Protein 7JRQ (pdb70)

Sequence (127 aa):
HHENLYFQSSEEKEELFEKLKQTADEAVQLFQQRLREIFDKGDDDSFEQVLEELEEALLQKHRQLADDQGRKKGLLTSEAAKQGDQFVQLFQRFREEAWDKGDKDSLEQILEELEQVAQKAVELGLKILLKTQ

Solvent-accessible surface area: 8621 Å² total; per-residue (Å²): 236,178,100,56,5,107,141,65,88,89,114,29,126,86,7,20,81,87,19,90,107,11,28,77,82,13,70,91,23,17,82,113,1,80,96,21,49,122,155,55,46,96,122,38,6,48,108,4,0,75,59,3,55,115,16,25,106,108,50,85,93,11,30,46,68,1,81,161,107,31,20,150,97,32,134,34,23,165,25,17,72,93,21,21,111,27,6,89,96,0,41,67,9,67,96,179,55,60,152,108,36,2,95,127,25,9,97,93,0,37,132,14,17,103,102,36,54,87,24,22,90,139,27,32,176,116,50

Radius of gyration: 16.12 Å; Cα contacts (8 Å, |Δi|>4): 81; chains: 1; bounding box: 29×34×50 Å

Secondary structure (DSSP, 8-state):
----GGG-HHHHHHHHHHHHHHHHHHHHHHHHHHHHHHHT-HHHHHHHHHHHHHHHHHHHHHHHHHHHTTPPPPHHHHHHHHHHHHHHHHHHHHHHT-HHHHHHHHHHHHHHHHHHHHHHHHHHTT-

B-factor: mean 25.08, std 8.34, range [12.48, 66.11]

Foldseek 3Di:
DADAVVPVVVVLVVLVVVLVVLLVQLVVLLVVLVVCVVVPDVVVNVVSLVVNVVSLVVNVVSVVVNVVRHDDDDPLVVLVVVLVVLSVVLVVCVVVVVVVSNVVSSVVSVVSSVVSVVRVVVVSVPD

Structure (mmCIF, N/CA/C/O backbone):
data_7JRQ
#
_entry.id   7JRQ
#
_cell.length_a   45.322
_cell.length_b   45.322
_cell.length_c   164.220
_cell.angle_alpha   90.000
_cell.angle_beta   90.000
_cell.angle_gamma   90.000
#
_symmetry.space_group_name_H-M   'P 41 21 2'
#
loop_
_entity.id
_entity.type
_entity.pdbx_description
1 polymer MPP1
2 non-polymer GLYCEROL
3 non-polymer [5,15-diphenylporphyrinato(2-)-kappa~4~N~21~,N~22~,N~23~,N~24~]manganese
4 non-polymer 'CHLORIDE ION'
5 water water
#
loop_
_atom_site.group_PDB
_atom_site.id
_atom_site.type_symbol
_atom_site.label_atom_id
_atom_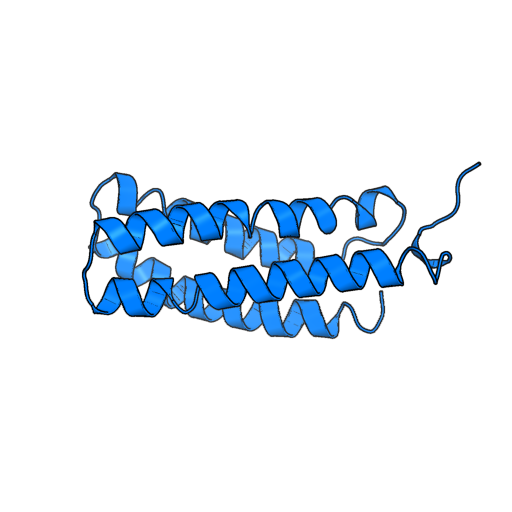site.label_alt_id
_atom_site.label_comp_id
_atom_site.label_asym_id
_atom_site.label_entity_id
_atom_site.label_seq_id
_atom_site.pdbx_PDB_ins_code
_atom_site.Cartn_x
_atom_site.Cartn_y
_atom_site.Cartn_z
_atom_site.occupancy
_atom_site.B_iso_or_equiv
_atom_site.auth_seq_id
_atom_site.auth_comp_id
_atom_site.auth_asym_id
_atom_site.auth_atom_id
_atom_site.pdbx_PDB_model_num
ATOM 1 N N . HIS A 1 5 ? 25.60007 -16.04528 33.03841 1.000 64.27551 6 HIS A N 1
ATOM 2 C CA . HIS A 1 5 ? 24.29008 -16.14349 33.67608 1.000 61.42040 6 HIS A CA 1
ATOM 3 C C . HIS A 1 5 ? 23.17069 -15.93091 32.65648 1.000 46.06726 6 HIS A C 1
ATOM 4 O O . HIS A 1 5 ? 23.36750 -15.28936 31.62601 1.000 59.10751 6 HIS A O 1
ATOM 11 N N . HIS A 1 6 ? 21.99327 -16.46298 32.96392 0.616 37.13749 7 HIS A N 1
ATOM 12 C CA . HIS A 1 6 ? 20.90033 -16.56264 32.01010 0.616 34.83090 7 HIS A CA 1
ATOM 13 C C . HIS A 1 6 ? 19.89838 -15.42873 32.19455 0.616 25.93290 7 HIS A C 1
ATOM 14 O O . HIS A 1 6 ? 19.54726 -15.06854 33.32035 0.616 16.70598 7 HIS A O 1
ATOM 21 N N . GLU A 1 7 ? 19.44052 -14.87312 31.07442 1.000 23.60822 8 GLU A N 1
ATOM 22 C CA . GLU A 1 7 ? 18.39328 -13.85974 31.05156 1.000 20.13403 8 GLU A CA 1
ATOM 23 C C . GLU A 1 7 ? 17.42521 -14.22838 29.93859 1.000 20.35285 8 GLU A C 1
ATOM 24 O O . GLU A 1 7 ? 17.85913 -14.60741 28.84751 1.000 19.62935 8 GLU A O 1
ATOM 30 N N . ASN A 1 8 ? 16.12599 -14.15628 30.21896 1.000 15.70003 9 ASN A N 1
ATOM 31 C CA . ASN A 1 8 ? 15.12412 -14.39873 29.18301 1.000 14.70142 9 ASN A CA 1
ATOM 32 C C . ASN A 1 8 ? 15.29267 -13.38820 28.05088 1.000 19.80233 9 ASN A C 1
ATOM 33 O O . ASN A 1 8 ? 15.40218 -12.18038 28.29620 1.000 14.24876 9 ASN A O 1
ATOM 38 N N . LEU A 1 9 ? 15.31605 -13.88767 26.80581 1.000 17.28684 10 LEU A N 1
ATOM 39 C CA . LEU A 1 9 ? 15.30718 -13.00572 25.64273 1.000 16.62763 10 LEU A CA 1
ATOM 40 C C . LEU A 1 9 ? 14.18858 -11.97751 25.73106 1.000 14.29410 10 LEU A C 1
ATOM 41 O O . LEU A 1 9 ? 14.32554 -10.86033 25.21373 1.000 13.69572 10 LEU A O 1
ATOM 46 N N . TYR A 1 10 ? 13.07396 -12.33669 26.38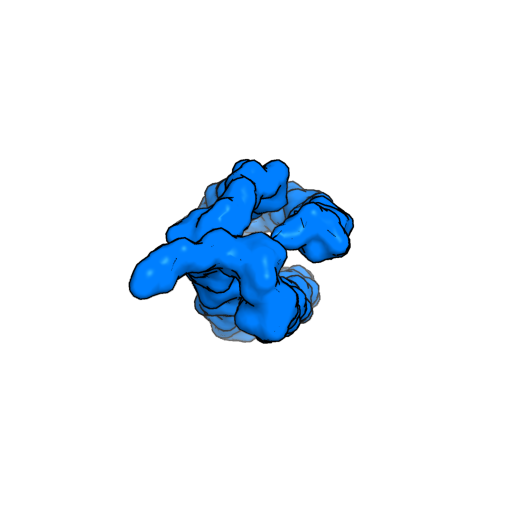170 1.000 14.78762 11 TYR A N 1
ATOM 47 C CA . TYR A 1 10 ? 11.94625 -11.41604 26.50774 1.000 17.69539 11 TYR A CA 1
ATOM 48 C C . TYR A 1 10 ? 12.38292 -10.05802 27.05264 1.000 17.64062 11 TYR A C 1
ATOM 49 O O . TYR A 1 10 ? 11.86395 -9.01471 26.63515 1.000 15.53834 11 TYR A O 1
ATOM 58 N N . PHE A 1 11 ? 13.32835 -10.05302 27.99257 1.000 15.54879 12 PHE A N 1
ATOM 59 C CA . PHE A 1 11 ? 13.77777 -8.83123 28.65575 1.000 16.77150 12 PHE A CA 1
ATOM 60 C C . PHE A 1 11 ? 14.99041 -8.20263 27.97614 1.000 18.98115 12 PHE A C 1
ATOM 61 O O . PHE A 1 11 ? 15.45977 -7.14301 28.40631 1.000 17.90271 12 PHE A O 1
ATOM 69 N N . GLN A 1 12 ? 15.51560 -8.82358 26.92822 1.000 15.21917 13 GLN A N 1
ATOM 70 C CA . GLN A 1 12 ? 16.66315 -8.27774 26.20798 1.000 17.53681 13 GLN A CA 1
ATOM 71 C C . GLN A 1 12 ? 16.13252 -7.54547 24.97710 1.000 22.32511 13 GLN A C 1
ATOM 72 O O . GLN A 1 12 ? 16.07516 -8.07930 23.86791 1.000 17.51367 13 GLN A O 1
ATOM 78 N N . SER A 1 13 ? 15.71216 -6.29365 25.19197 1.000 16.44644 14 SER A N 1
ATOM 79 C CA . SER A 1 13 ? 15.01298 -5.56661 24.12793 1.000 20.48118 14 SER A CA 1
ATOM 80 C C . SER A 1 13 ? 15.86474 -5.40220 22.87254 1.000 20.38483 14 SER A C 1
ATOM 81 O O . SER A 1 13 ? 15.32990 -5.42105 21.74977 1.000 17.23339 14 SER A O 1
ATOM 84 N N . SER A 1 14 ? 17.18243 -5.24810 23.02456 1.000 18.60289 15 SER A N 1
ATOM 85 C CA . SER A 1 14 ? 18.01561 -5.01392 21.84552 1.000 20.42756 15 SER A CA 1
ATOM 86 C C . SER A 1 14 ? 18.22301 -6.30464 21.05318 1.000 20.02924 15 SER A C 1
ATOM 87 O O . SER A 1 14 ? 18.08228 -6.31866 19.82022 1.000 19.56908 15 SER A O 1
ATOM 90 N N . GLU A 1 15 ? 18.53489 -7.40793 21.74593 1.000 18.86000 16 GLU A N 1
ATOM 91 C CA A GLU A 1 15 ? 18.73095 -8.67840 21.04899 0.451 21.08170 16 GLU A CA 1
ATOM 92 C CA B GLU A 1 15 ? 18.73104 -8.68911 21.06470 0.54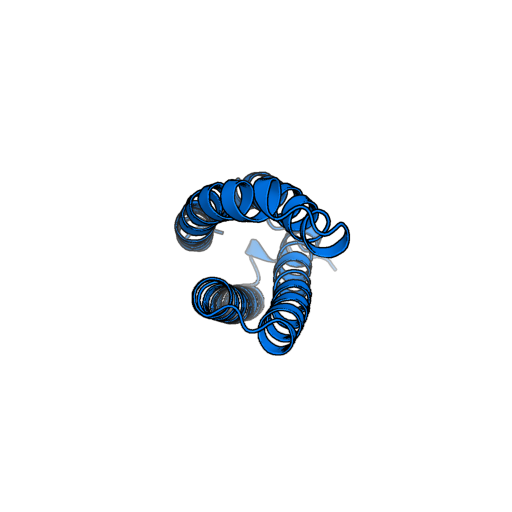9 21.06683 16 GLU A CA 1
ATOM 93 C C . GLU A 1 15 ? 17.41637 -9.24131 20.51976 1.000 21.16251 16 GLU A C 1
ATOM 94 O O . GLU A 1 15 ? 17.39686 -9.88317 19.46050 1.000 19.40516 16 GLU A O 1
ATOM 105 N N . LYS A 1 16 ? 16.30982 -9.01782 21.23458 1.000 19.93851 17 LYS A N 1
ATOM 106 C CA . LYS A 1 16 ? 15.01525 -9.51211 20.77151 1.000 17.71664 17 LYS A CA 1
ATOM 107 C C . LYS A 1 16 ? 14.58790 -8.79552 19.50092 1.000 23.05278 17 LYS A C 1
ATOM 108 O O . LYS A 1 16 ? 14.04879 -9.41947 18.57904 1.000 20.42187 17 LYS A O 1
ATOM 114 N N . GLU A 1 17 ? 14.80727 -7.47837 19.44115 1.000 17.75151 18 GLU A N 1
ATOM 115 C CA . GLU A 1 17 ? 14.48040 -6.74156 18.22595 1.000 21.51072 18 GLU A CA 1
ATOM 116 C C . GLU A 1 17 ? 15.27452 -7.25825 17.03283 1.000 25.77375 18 GLU A C 1
ATOM 117 O O . GLU A 1 17 ? 14.73451 -7.38201 15.92649 1.000 23.57430 18 GLU A O 1
ATOM 123 N N . GLU A 1 18 ? 16.55591 -7.57483 17.23056 1.000 19.76529 19 GLU A N 1
ATOM 124 C CA . GLU A 1 18 ? 17.34139 -8.09636 16.11359 1.000 26.43382 19 GLU A CA 1
ATOM 125 C C . GLU A 1 18 ? 16.83804 -9.46467 15.66136 1.000 26.65108 19 GLU A C 1
ATOM 126 O O . GLU A 1 18 ? 16.79912 -9.74648 14.45696 1.000 23.13710 19 GLU A O 1
ATOM 132 N N . LEU A 1 19 ? 16.45483 -10.33374 16.60389 1.000 18.74150 20 LEU A N 1
ATOM 133 C CA . LEU A 1 19 ? 15.87510 -11.61823 16.21512 1.000 22.69670 20 LEU A CA 1
ATOM 134 C C . LEU A 1 19 ? 14.56047 -11.42561 15.47230 1.000 20.68277 20 LEU A C 1
ATOM 135 O O . LEU A 1 19 ? 14.29933 -12.10570 14.47149 1.000 19.53979 20 LEU A O 1
ATOM 140 N N . PHE A 1 20 ? 13.71846 -10.50033 15.94164 1.000 16.72984 21 PHE A N 1
ATOM 141 C CA . PHE A 1 20 ? 12.42621 -10.29492 15.29720 1.000 18.38918 21 PHE A CA 1
ATOM 142 C C . PHE A 1 20 ? 12.59861 -9.72311 13.89135 1.000 21.45553 21 PHE A C 1
ATOM 143 O O . PHE A 1 20 ? 11.82441 -10.05952 12.98101 1.000 20.01333 21 PHE A O 1
ATOM 151 N N . GLU A 1 21 ? 13.62541 -8.89554 13.67948 1.000 18.37343 22 GLU A N 1
ATOM 152 C CA . GLU A 1 21 ? 13.87529 -8.4062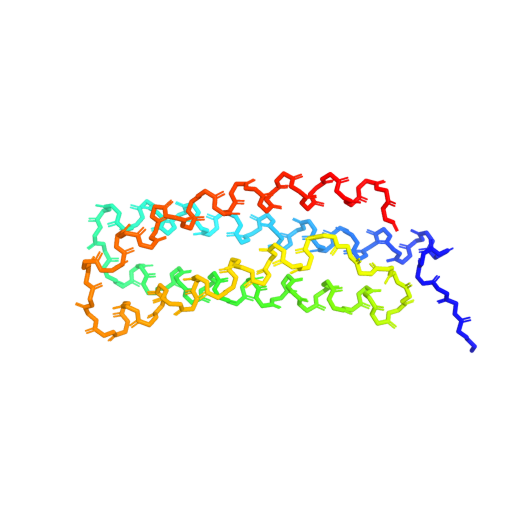0 12.32126 1.000 19.79131 22 GLU A CA 1
ATOM 153 C C . GLU A 1 21 ? 14.30726 -9.54259 11.39598 1.000 23.16615 22 GLU A C 1
ATOM 154 O O . GLU A 1 21 ? 13.91117 -9.57795 10.22118 1.000 22.59837 22 GLU A O 1
ATOM 160 N N . LYS A 1 22 ? 15.11953 -10.47903 11.89665 1.000 18.84592 23 LYS A N 1
ATOM 161 C CA . LYS A 1 22 ? 15.51343 -11.61960 11.06671 1.000 19.11744 23 LYS A CA 1
ATOM 162 C C . LYS A 1 22 ? 14.32436 -12.52207 10.77248 1.000 21.64864 23 LYS A C 1
ATOM 163 O O . LYS A 1 22 ? 14.23209 -13.10528 9.68458 1.000 18.47714 23 LYS A O 1
ATOM 169 N N . LEU A 1 23 ? 13.42279 -12.67887 11.74563 1.000 19.82652 24 LEU A N 1
ATOM 170 C CA . LEU A 1 23 ? 12.20023 -13.44646 11.52077 1.000 15.42338 24 LEU A CA 1
ATOM 171 C C . LEU A 1 23 ? 11.35879 -12.83480 10.41261 1.000 21.69554 24 LEU A C 1
ATOM 172 O O . LEU A 1 23 ? 10.83560 -13.55019 9.54885 1.000 20.80241 24 LEU A O 1
ATOM 177 N N . LYS A 1 24 ? 11.19832 -11.51080 10.43006 1.000 17.11644 25 LYS A N 1
ATOM 178 C CA . LYS A 1 24 ? 10.38196 -10.86601 9.41233 1.000 20.26943 25 LYS A CA 1
ATOM 179 C C . LYS A 1 24 ? 11.07913 -10.86175 8.05514 1.000 22.09998 25 LYS A C 1
ATOM 180 O O . LYS A 1 24 ? 10.41006 -10.99038 7.02451 1.000 19.39989 25 LYS A O 1
ATOM 186 N N . GLN A 1 25 ? 12.41146 -10.75478 8.03850 1.000 18.68740 26 GLN A N 1
ATOM 187 C CA . GLN A 1 25 ? 13.14912 -10.78328 6.77484 1.000 18.44223 26 GLN A CA 1
ATOM 188 C C . GLN A 1 25 ? 13.05841 -12.15312 6.10192 1.000 21.37692 26 GLN A C 1
ATOM 189 O O . GLN A 1 25 ? 12.83571 -12.24701 4.88040 1.000 20.49930 26 GLN A O 1
ATOM 195 N N . THR A 1 26 ? 13.24786 -13.22946 6.87639 1.000 19.65461 27 THR A N 1
ATOM 196 C CA . THR A 1 26 ? 13.13869 -14.57376 6.31035 1.000 17.76374 27 THR A CA 1
ATOM 197 C C . THR A 1 26 ? 11.70792 -14.91380 5.93817 1.000 17.67244 27 THR A C 1
ATOM 198 O O . THR A 1 26 ? 11.48938 -15.65567 4.97708 1.000 18.68278 27 THR A O 1
ATOM 202 N N . ALA A 1 27 ? 10.72785 -14.42644 6.70674 1.000 17.99865 28 ALA A N 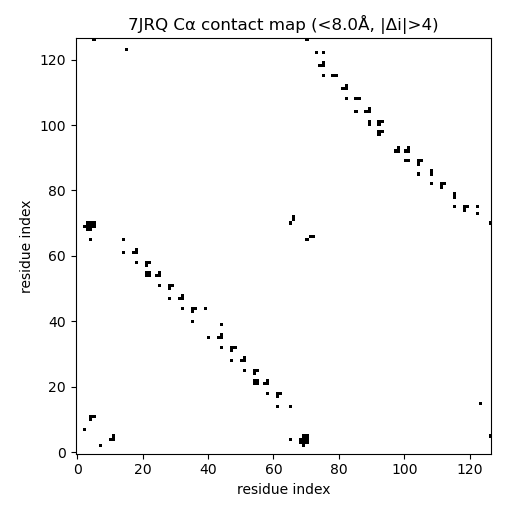1
ATOM 203 C CA . ALA A 1 27 ? 9.33287 -14.60283 6.31694 1.000 17.95202 28 ALA A CA 1
ATOM 204 C C . ALA A 1 27 ? 9.04840 -13.90049 4.99737 1.000 22.52160 28 ALA A C 1
ATOM 205 O O . ALA A 1 27 ? 8.37333 -14.45640 4.11925 1.000 20.60629 28 ALA A O 1
ATOM 207 N N . ASP A 1 28 ? 9.54658 -12.66982 4.85001 1.000 17.04626 29 ASP A N 1
ATOM 208 C CA . ASP A 1 28 ? 9.32061 -11.91320 3.62194 1.000 23.22934 29 ASP A CA 1
ATOM 209 C C . ASP A 1 28 ? 9.90911 -12.63566 2.41602 1.000 20.65202 29 ASP A C 1
ATOM 210 O O . ASP A 1 28 ? 9.27951 -12.69954 1.35372 1.000 22.20689 29 ASP A O 1
ATOM 215 N N . GLU A 1 29 ? 11.11239 -13.19159 2.56230 1.000 19.20797 30 GLU A N 1
ATOM 216 C CA . GLU A 1 29 ? 11.72447 -13.91145 1.44996 1.000 23.40382 30 GLU A CA 1
ATOM 217 C C . GLU A 1 29 ? 10.94490 -15.17842 1.12072 1.000 25.87404 30 GLU A C 1
ATOM 218 O O . GLU A 1 29 ? 10.69376 -15.46868 -0.05478 1.000 19.07430 30 GLU A O 1
ATOM 224 N N . ALA A 1 30 ? 10.52934 -15.92893 2.14450 1.000 18.94851 31 ALA A N 1
ATOM 225 C CA . ALA A 1 30 ? 9.75012 -17.14062 1.90702 1.000 20.78262 31 ALA A CA 1
ATOM 226 C C . ALA A 1 30 ? 8.41517 -16.81856 1.24898 1.000 22.78793 31 ALA A C 1
ATOM 227 O O . ALA A 1 30 ? 7.97503 -17.53938 0.34230 1.000 22.05583 31 ALA A O 1
ATOM 229 N N . VAL A 1 31 ? 7.76358 -15.72903 1.67450 1.000 16.79336 32 VAL A N 1
ATOM 230 C CA . VAL A 1 31 ? 6.47692 -15.37544 1.08516 1.000 17.24776 32 VAL A CA 1
ATOM 231 C C . VAL A 1 31 ? 6.66448 -14.94225 -0.36481 1.000 22.31314 32 VAL A C 1
ATOM 232 O O . VAL A 1 31 ? 5.85581 -15.28717 -1.23787 1.000 22.16516 32 VAL A O 1
ATOM 236 N N . GLN A 1 32 ? 7.74331 -14.20305 -0.65103 1.000 16.74765 33 GLN A N 1
ATOM 237 C CA . GLN A 1 32 ? 8.02809 -13.82988 -2.04089 1.000 20.16615 33 GLN A CA 1
ATOM 238 C C . GLN A 1 32 ? 8.27702 -15.06145 -2.90655 1.000 22.82110 33 GLN A C 1
ATOM 239 O O . GLN A 1 32 ? 7.80670 -15.13032 -4.05020 1.000 21.61284 33 GLN A O 1
ATOM 245 N N . LEU A 1 33 ? 9.04325 -16.03066 -2.39230 1.000 21.28792 34 LEU A N 1
ATOM 246 C CA . LEU A 1 33 ? 9.31356 -17.24865 -3.15517 1.000 18.68739 34 LEU A CA 1
ATOM 247 C C . LEU A 1 33 ? 8.05253 -18.07927 -3.35537 1.000 23.74739 34 LEU A C 1
ATOM 248 O O . LEU A 1 33 ? 7.86860 -18.69463 -4.41583 1.000 21.69515 34 LEU A O 1
ATOM 253 N N . PHE A 1 34 ? 7.17931 -18.12274 -2.34945 1.000 18.89174 35 PHE A N 1
ATOM 254 C CA . PHE A 1 34 ? 5.93655 -18.87888 -2.48160 1.000 17.33803 35 PHE A CA 1
ATOM 255 C C . PHE A 1 34 ? 5.03827 -18.27486 -3.55470 1.000 25.00796 35 PHE A C 1
ATOM 256 O O . PHE A 1 34 ? 4.40038 -19.00475 -4.32691 1.000 21.05818 35 PHE A O 1
ATOM 264 N N . GLN A 1 35 ? 4.98232 -16.94243 -3.63084 1.000 18.09462 36 GLN A N 1
ATOM 265 C CA A GLN A 1 35 ? 4.18186 -16.30482 -4.67736 0.451 21.08704 36 GLN A CA 1
ATOM 266 C CA B GLN A 1 35 ? 4.18099 -16.30674 -4.67478 0.549 21.05858 36 GLN A CA 1
ATOM 267 C C . GLN A 1 35 ? 4.77086 -16.54896 -6.06517 1.000 27.17428 36 GLN A C 1
ATOM 268 O O . GLN A 1 35 ? 4.02764 -16.77069 -7.03218 1.000 21.80898 36 GLN A O 1
ATOM 279 N N . ARG A 1 36 ? 6.10198 -16.50014 -6.19643 1.000 20.98560 37 ARG A N 1
ATOM 280 C CA . ARG A 1 36 ? 6.69940 -16.81060 -7.49685 1.000 23.66771 37 ARG A CA 1
ATOM 281 C C . ARG A 1 36 ? 6.50180 -18.27415 -7.86645 1.000 22.47104 37 ARG A C 1
ATOM 282 O O . ARG A 1 36 ? 6.33803 -18.59811 -9.05116 1.000 21.14728 37 ARG A O 1
ATOM 290 N N . LEU A 1 37 ? 6.51702 -19.16998 -6.87415 1.000 21.14803 38 LEU A N 1
ATOM 291 C CA . LEU A 1 37 ? 6.27474 -20.58067 -7.15023 1.000 24.47571 38 LEU A CA 1
ATOM 292 C C . LEU A 1 37 ? 4.88614 -20.78679 -7.74296 1.000 25.24193 38 LEU A C 1
ATOM 293 O O . LEU A 1 37 ? 4.71365 -21.57736 -8.68352 1.000 22.65584 38 LEU A O 1
ATOM 298 N N . ARG A 1 38 ? 3.88473 -20.07829 -7.20598 1.000 21.05957 39 ARG A N 1
ATOM 299 C CA . ARG A 1 38 ? 2.53107 -20.13876 -7.76036 1.000 24.06784 39 ARG A CA 1
ATOM 300 C C . ARG A 1 38 ? 2.49676 -19.66846 -9.20781 1.000 21.98065 39 ARG A C 1
ATOM 301 O O . ARG A 1 38 ? 1.78325 -20.24466 -10.03827 1.000 25.31558 39 ARG A O 1
ATOM 309 N N . GLU A 1 39 ? 3.22667 -18.59488 -9.52116 1.000 23.09995 40 GLU A N 1
ATOM 310 C CA . GLU A 1 39 ? 3.21853 -18.08018 -10.88702 1.000 25.23481 40 GLU A CA 1
ATOM 311 C C . GLU A 1 39 ? 3.93470 -19.03124 -11.83523 1.000 28.63274 40 GLU A C 1
ATOM 312 O O . GLU A 1 39 ? 3.49335 -19.23248 -12.97593 1.000 23.49496 40 GLU A O 1
ATOM 318 N N . ILE A 1 40 ? 5.04146 -19.62091 -11.37932 1.000 19.71249 41 ILE A N 1
ATOM 319 C CA . ILE A 1 40 ? 5.80141 -20.54167 -12.21203 1.000 24.22390 41 ILE A CA 1
ATOM 320 C C . ILE A 1 40 ? 4.99183 -21.80483 -12.46244 1.000 23.89029 41 ILE A C 1
ATOM 321 O O . ILE A 1 40 ? 4.98770 -22.35102 -13.57604 1.000 26.10553 41 ILE A O 1
ATOM 326 N N . PHE A 1 41 ? 4.28295 -22.27677 -11.43409 1.000 20.53102 42 PHE A N 1
ATOM 327 C CA . PHE A 1 41 ? 3.42139 -23.44507 -11.57431 1.000 20.70493 42 PHE A CA 1
ATOM 328 C C . PHE A 1 41 ? 2.35862 -23.23053 -12.64391 1.000 28.82766 42 PHE A C 1
ATOM 329 O O . PHE A 1 41 ? 2.04376 -24.14880 -13.41180 1.000 26.61494 42 PHE A O 1
ATOM 337 N N . ASP A 1 42 ? 1.76864 -22.03293 -12.68580 1.000 25.14069 43 ASP A N 1
ATOM 338 C CA . ASP A 1 42 ? 0.76431 -21.74249 -13.70500 1.000 32.78673 43 ASP A CA 1
ATOM 339 C C . ASP A 1 42 ? 1.39385 -21.69072 -15.09378 1.000 31.93902 43 ASP A C 1
ATOM 340 O O . ASP A 1 42 ? 0.80130 -22.16424 -16.07315 1.000 31.09950 43 ASP A O 1
ATOM 345 N N . LYS A 1 43 ? 2.60440 -21.13127 -15.19544 1.000 28.66791 44 LYS A N 1
ATOM 346 C CA . LYS A 1 43 ? 3.29219 -21.06943 -16.48222 1.000 29.88178 44 LYS A CA 1
ATOM 347 C C . LYS A 1 43 ? 3.74570 -22.45155 -16.95266 1.000 27.87794 44 LYS A C 1
ATOM 348 O O . LYS A 1 43 ? 3.78141 -22.71330 -18.16312 1.000 30.22641 44 LYS A O 1
ATOM 354 N N . GLY A 1 44 ? 4.10606 -23.33929 -16.02599 1.000 23.63137 45 GLY A N 1
ATOM 355 C CA . GLY A 1 44 ? 4.50162 -24.69004 -16.37658 1.000 21.96671 45 GLY A CA 1
ATOM 356 C C . GLY A 1 44 ? 5.95711 -24.89766 -16.73483 1.000 30.79098 45 GLY A C 1
ATOM 357 O O . GLY A 1 44 ? 6.25965 -25.79244 -17.52629 1.000 26.34972 45 GLY A O 1
ATOM 358 N N . ASP A 1 45 ? 6.87547 -24.12004 -16.15883 1.000 21.16958 46 ASP A N 1
ATOM 359 C CA . ASP A 1 45 ? 8.30957 -24.24574 -16.42315 1.000 19.94201 46 ASP A CA 1
ATOM 360 C C . ASP A 1 45 ? 8.91474 -25.15377 -15.34855 1.000 24.73997 46 ASP A C 1
ATOM 361 O O . ASP A 1 45 ? 9.05377 -24.73492 -14.19309 1.000 22.08340 46 ASP A O 1
ATOM 366 N N . ASP A 1 46 ? 9.26115 -26.39830 -15.73119 1.000 21.08338 47 ASP A N 1
ATOM 367 C CA . ASP A 1 46 ? 9.72420 -27.40879 -14.76614 1.000 22.04621 47 ASP A CA 1
ATOM 368 C C . ASP A 1 46 ? 10.99738 -26.97929 -14.04023 1.000 20.09495 47 ASP A C 1
ATOM 369 O O . ASP A 1 46 ? 11.09479 -27.11250 -12.81244 1.000 20.87872 47 ASP A O 1
ATOM 374 N N . ASP A 1 47 ? 12.02053 -26.54942 -14.79258 1.000 21.59920 48 ASP A N 1
ATOM 375 C CA . ASP A 1 47 ? 13.30973 -26.22390 -14.17992 1.000 23.24546 48 ASP A CA 1
ATOM 376 C C . ASP A 1 47 ? 13.16453 -25.06762 -13.20247 1.000 19.19468 48 ASP A C 1
ATOM 377 O O . ASP A 1 47 ? 13.71149 -25.09799 -12.09038 1.000 20.96640 48 ASP A O 1
ATOM 382 N N . SER A 1 48 ? 12.44629 -24.02172 -13.62231 1.000 18.98877 49 SER A N 1
ATOM 383 C CA . SER A 1 48 ? 12.18253 -22.89054 -12.74138 1.000 22.36678 49 SER A CA 1
ATOM 384 C C . SER A 1 48 ? 11.37580 -23.30796 -11.51875 1.000 19.64146 49 SER A C 1
ATOM 385 O O . SER A 1 48 ? 11.59048 -22.77905 -10.42044 1.000 20.90580 49 SER A O 1
ATOM 388 N N . PHE A 1 49 ? 10.42014 -24.22890 -11.69367 1.000 19.08589 50 PHE A N 1
ATOM 389 C CA . PHE A 1 49 ? 9.61710 -24.71231 -10.56641 1.000 19.45053 50 PHE A CA 1
ATOM 390 C C . PHE A 1 49 ? 10.49395 -25.37429 -9.51012 1.000 18.09323 50 PHE A C 1
ATOM 391 O O . PHE A 1 49 ? 10.38151 -25.07832 -8.30531 1.000 16.73040 50 PHE A O 1
ATOM 399 N N . GLU A 1 50 ? 11.35462 -26.30328 -9.94695 1.000 19.12591 51 GLU A N 1
ATOM 400 C CA . GLU A 1 50 ? 12.23486 -27.01261 -9.01642 1.000 19.99284 51 GLU A CA 1
ATOM 401 C C . GLU A 1 50 ? 13.21296 -26.05944 -8.34136 1.000 16.88294 51 GLU A C 1
ATOM 402 O O . GLU A 1 50 ? 13.50618 -26.19619 -7.13760 1.000 17.73393 51 GLU A O 1
ATOM 408 N N . GLN A 1 51 ? 13.71553 -25.07262 -9.08931 1.000 15.90437 52 GLN A N 1
ATOM 409 C CA . GLN A 1 51 ? 14.65259 -24.10677 -8.51845 1.000 21.47582 52 GLN A CA 1
ATOM 410 C C . GLN A 1 51 ? 14.00827 -23.30632 -7.39341 1.000 22.15425 52 GLN A C 1
ATOM 411 O O . GLN A 1 51 ? 14.56267 -23.20393 -6.29015 1.000 19.87663 52 GLN A O 1
ATOM 417 N N . VAL A 1 52 ? 12.84429 -22.70980 -7.66091 1.000 18.00534 53 VAL A N 1
ATOM 418 C CA . VAL A 1 52 ? 12.18105 -21.91422 -6.63060 1.000 18.17209 53 VAL A CA 1
ATOM 419 C C . VAL A 1 52 ? 11.69686 -22.79565 -5.48191 1.000 21.18090 53 VAL A C 1
ATOM 420 O O . VAL A 1 52 ? 11.65292 -22.34944 -4.32437 1.000 19.43248 53 VAL A O 1
ATOM 424 N N . LEU A 1 53 ? 11.35675 -24.05859 -5.75871 1.000 15.80354 54 LEU A N 1
ATOM 425 C CA . LEU A 1 53 ? 10.95505 -24.97115 -4.68838 1.000 16.37724 54 LEU A CA 1
ATOM 426 C C . LEU A 1 53 ? 12.09891 -25.20230 -3.70085 1.000 18.51321 54 LEU A C 1
ATOM 427 O O . LEU A 1 53 ? 11.90219 -25.15599 -2.47632 1.000 16.38740 54 LEU A O 1
ATOM 432 N N . GLU A 1 54 ? 13.31227 -25.43389 -4.21505 1.000 17.90170 55 GLU A N 1
ATOM 433 C CA . GLU A 1 54 ? 14.46723 -25.58554 -3.32707 1.000 18.63910 55 GLU A CA 1
ATOM 434 C C . GLU A 1 54 ? 14.75646 -24.29529 -2.56275 1.000 23.23659 55 GLU A C 1
ATOM 435 O O . GLU A 1 54 ? 15.05769 -24.33372 -1.36233 1.000 20.22593 55 GLU A O 1
ATOM 441 N N . GLU A 1 55 ? 14.67781 -23.14124 -3.23919 1.000 19.42416 56 GLU A N 1
ATOM 442 C CA . GLU A 1 55 ? 14.93534 -21.87062 -2.55728 1.000 19.52837 56 GLU A CA 1
ATOM 443 C C . GLU A 1 55 ? 13.89912 -21.60782 -1.47141 1.000 17.17658 56 GLU A C 1
ATOM 444 O O . GLU A 1 55 ? 14.22263 -21.05089 -0.41119 1.000 15.49341 56 GLU A O 1
ATOM 450 N N . LEU A 1 56 ? 12.64770 -22.00607 -1.71296 1.000 14.83912 57 LEU A N 1
ATOM 451 C CA . LEU A 1 56 ? 11.60436 -21.84655 -0.70603 1.000 21.43559 57 LEU A CA 1
ATOM 452 C C . LEU A 1 56 ? 11.82376 -22.78526 0.47877 1.000 18.70488 57 LEU A C 1
ATOM 453 O O . LEU A 1 56 ? 11.66353 -22.37997 1.64305 1.000 17.06982 57 LEU A O 1
ATOM 458 N N . GLU A 1 57 ? 12.20109 -24.03957 0.20877 1.000 12.48054 58 GLU A N 1
ATOM 459 C CA . GLU A 1 57 ? 12.52383 -24.96257 1.29931 1.000 16.90913 58 GLU A CA 1
ATOM 460 C C . GLU A 1 57 ? 13.64848 -24.40707 2.17668 1.000 19.18257 58 GLU A C 1
ATOM 461 O O . GLU A 1 57 ? 13.56114 -24.44786 3.41158 1.000 17.96811 58 GLU A O 1
ATOM 467 N N . GLU A 1 58 ? 14.69805 -23.85393 1.55698 1.000 19.57460 59 GLU A N 1
ATOM 468 C CA . GLU A 1 58 ? 15.81769 -23.30083 2.31762 1.000 19.76780 59 GLU A CA 1
ATOM 469 C C . GLU A 1 58 ? 15.39796 -22.07571 3.12964 1.000 20.27932 59 GLU A C 1
ATOM 470 O O . GLU A 1 58 ? 15.82467 -21.90767 4.28383 1.000 20.88123 59 GLU A O 1
ATOM 476 N N . ALA A 1 59 ? 14.55475 -21.21611 2.55156 1.000 17.43718 60 ALA A N 1
ATOM 477 C CA . ALA A 1 59 ? 14.09782 -20.01755 3.25341 1.000 18.43402 60 ALA A CA 1
ATOM 478 C C . ALA A 1 59 ? 13.17265 -20.36816 4.41174 1.000 21.51065 60 ALA A C 1
ATOM 479 O O . ALA A 1 59 ? 13.23781 -19.74889 5.48548 1.000 18.77830 60 ALA A O 1
ATOM 481 N N . LEU A 1 60 ? 12.30561 -21.35997 4.21496 1.000 16.33955 61 LEU A N 1
ATOM 482 C CA A LEU A 1 60 ? 11.41217 -21.79435 5.28594 0.511 20.06959 61 LEU A CA 1
ATOM 483 C CA B LEU A 1 60 ? 11.41491 -21.77985 5.29284 0.489 20.06597 61 LEU A CA 1
ATOM 484 C C . LEU A 1 60 ? 12.19156 -22.42422 6.43240 1.000 20.22019 61 LEU A C 1
ATOM 485 O O . LEU A 1 60 ? 11.86570 -22.21744 7.61212 1.000 17.55116 61 LEU A O 1
ATOM 494 N N . GLN A 1 61 ? 13.22495 -23.20344 6.10686 1.000 18.11053 62 GLN A N 1
ATOM 495 C CA . GLN A 1 61 ? 14.02511 -23.82465 7.15180 1.000 20.86313 62 GLN A CA 1
ATOM 496 C C . GLN A 1 61 ? 14.76803 -22.77656 7.97429 1.000 20.88576 62 GLN A C 1
ATOM 497 O O . GLN A 1 61 ? 14.90101 -22.91846 9.19543 1.000 22.17044 62 GLN A O 1
ATOM 503 N N . LYS A 1 62 ? 15.24768 -21.71191 7.33212 1.000 16.92261 63 LYS A N 1
ATOM 504 C CA . LYS A 1 62 ? 15.93602 -20.66822 8.08271 1.000 20.49697 63 LYS A CA 1
ATOM 505 C C . LYS A 1 62 ? 14.96587 -19.90973 8.98452 1.000 19.93299 63 LYS A C 1
ATOM 506 O O . LYS A 1 62 ? 15.29066 -19.61447 10.13847 1.000 19.64784 63 LYS A O 1
ATOM 512 N N . HIS A 1 63 ? 13.76839 -19.60481 8.47661 1.000 15.54884 64 HIS A N 1
ATOM 513 C CA . HIS A 1 63 ? 12.72549 -18.97146 9.28299 1.000 19.28468 64 HIS A CA 1
ATOM 514 C C . HIS A 1 63 ? 12.39843 -19.80867 10.51683 1.000 18.12502 64 HIS A C 1
ATOM 515 O O . HIS A 1 63 ? 12.34523 -19.29061 11.64273 1.000 15.50668 64 HIS A O 1
ATOM 522 N N . ARG A 1 64 ? 12.18404 -21.11482 10.32462 1.000 15.62980 65 ARG A N 1
ATOM 523 C CA . ARG A 1 64 ? 11.81643 -21.98135 11.44571 1.000 21.14401 65 ARG A CA 1
ATOM 524 C C . ARG A 1 64 ? 12.94617 -22.11402 12.46580 1.000 19.56911 65 ARG A C 1
ATOM 525 O O . ARG A 1 64 ? 12.68101 -22.27184 13.66602 1.000 18.65821 65 ARG A O 1
ATOM 533 N N . GLN A 1 65 ? 14.20457 -22.09216 12.01550 1.000 18.40320 66 GLN A N 1
ATOM 534 C CA . GLN A 1 65 ? 15.31583 -22.17772 12.95844 1.000 16.85765 66 GLN A CA 1
ATOM 535 C C . GLN A 1 65 ? 15.37827 -20.93807 13.83751 1.000 18.67113 66 GLN A C 1
ATOM 536 O O . GLN A 1 65 ? 15.67959 -21.03001 15.03693 1.000 18.98924 66 GLN A O 1
ATOM 542 N N . LEU A 1 66 ? 15.08574 -19.76992 13.26025 1.000 15.78239 67 LEU A N 1
ATOM 543 C CA . LEU A 1 66 ? 15.07503 -18.53621 14.04601 1.000 20.99082 67 LEU A CA 1
ATOM 544 C C . LEU A 1 66 ? 13.96041 -18.55377 15.08112 1.000 21.69261 67 LEU A C 1
ATOM 545 O O . LEU A 1 66 ? 14.13577 -18.04933 16.19940 1.000 17.81262 67 LEU A O 1
ATOM 550 N N . ALA A 1 67 ? 12.79883 -19.10933 14.72221 1.000 16.79278 68 ALA A N 1
ATOM 551 C CA . ALA A 1 67 ? 11.71144 -19.24399 15.69077 1.000 16.59012 68 ALA A CA 1
ATOM 552 C C . ALA A 1 67 ? 12.11709 -20.15880 16.83900 1.000 19.05957 68 ALA A C 1
ATOM 553 O O . ALA A 1 67 ? 11.86928 -19.84677 18.01703 1.000 19.26515 68 ALA A O 1
ATOM 555 N N . ASP A 1 68 ? 12.74685 -21.29189 16.51171 1.000 19.17429 69 ASP A N 1
ATOM 556 C CA A ASP A 1 68 ? 13.23331 -22.20099 17.54317 0.740 21.82923 69 ASP A CA 1
ATOM 557 C CA B ASP A 1 68 ? 13.24576 -22.20662 17.53574 0.260 21.87774 69 ASP A CA 1
ATOM 558 C C . ASP A 1 68 ? 14.27466 -21.52501 18.43169 1.000 22.83010 69 ASP A C 1
ATOM 559 O O . ASP A 1 68 ? 14.31969 -21.77280 19.64294 1.000 21.62167 69 ASP A O 1
ATOM 568 N N . GLN A 1 69 ? 15.11829 -20.67557 17.84176 1.000 19.52555 70 GLN A N 1
ATOM 569 C CA . GLN A 1 69 ? 16.14627 -19.97480 18.60682 1.000 20.42880 70 GLN A CA 1
ATOM 570 C C . GLN A 1 69 ? 15.52556 -19.05422 19.65100 1.000 20.58329 70 GLN A C 1
ATOM 571 O O . GLN A 1 69 ? 15.97676 -19.01240 20.80497 1.000 20.20325 70 GLN A O 1
ATOM 577 N N . GLY A 1 70 ? 14.48417 -18.31364 19.26765 1.000 17.60385 71 GLY A N 1
ATOM 578 C CA . GLY A 1 70 ? 13.81063 -17.45810 20.23262 1.000 17.05944 71 GLY A CA 1
ATOM 579 C C . GLY A 1 70 ? 13.20614 -18.24190 21.38084 1.000 22.20958 71 GLY A C 1
ATOM 580 O O . GLY A 1 70 ? 13.28957 -17.82530 22.54467 1.000 18.75328 71 GLY A O 1
ATOM 581 N N . ARG A 1 71 ? 12.59651 -19.39348 21.07889 1.000 16.17923 72 ARG A N 1
ATOM 582 C CA . ARG A 1 71 ? 11.98200 -20.19023 22.14589 1.000 21.65118 72 ARG A CA 1
ATOM 583 C C . ARG A 1 71 ? 13.03173 -20.79811 23.07459 1.000 22.57724 72 ARG A C 1
ATOM 584 O O . ARG A 1 71 ? 12.82311 -20.87265 24.29447 1.000 19.16512 72 ARG A O 1
ATOM 592 N N . LYS A 1 72 ? 14.17183 -21.22908 22.52778 1.000 18.96296 73 LYS A N 1
ATOM 593 C CA . LYS A 1 72 ? 15.23325 -21.76705 23.37917 1.000 21.25868 73 LYS A CA 1
ATOM 594 C C . LYS A 1 72 ? 15.81074 -20.70665 24.31099 1.000 22.30112 73 LYS A C 1
ATOM 595 O O . LYS A 1 72 ? 16.32586 -21.03990 25.38823 1.000 25.89828 73 LYS A O 1
ATOM 601 N N . LYS A 1 73 ? 15.72532 -19.43739 23.93261 1.000 15.41972 74 LYS A N 1
ATOM 602 C CA . LYS A 1 73 ? 16.26350 -18.34927 24.74189 1.000 21.35029 74 LYS A CA 1
ATOM 603 C C . LYS A 1 73 ? 15.25274 -17.76383 25.73040 1.000 18.48172 74 LYS A C 1
ATOM 604 O O . LYS A 1 73 ? 15.58691 -16.81381 26.45792 1.000 18.00452 74 LYS A O 1
ATOM 610 N N . GLY A 1 74 ? 14.03291 -18.29321 25.78765 1.000 17.77110 75 GLY A N 1
ATOM 611 C CA . GLY A 1 74 ? 13.11925 -17.88584 26.84252 1.000 19.50943 75 GLY A CA 1
ATOM 612 C C . GLY A 1 74 ? 11.69837 -17.54695 26.43508 1.000 21.87310 75 GLY A C 1
ATOM 613 O O . GLY A 1 74 ? 10.79643 -17.57520 27.28162 1.000 19.07004 75 GLY A O 1
ATOM 614 N N . LEU A 1 75 ? 11.47688 -17.22672 25.15892 1.000 17.19772 76 LEU A N 1
ATOM 615 C CA . LEU A 1 75 ? 10.15473 -16.80561 24.70784 1.000 16.38695 76 LEU A CA 1
ATOM 616 C C . LEU A 1 75 ? 9.16207 -17.95785 24.80161 1.000 19.33215 76 LEU A C 1
ATOM 617 O O . LEU A 1 75 ? 9.50901 -19.11290 24.54043 1.000 21.17941 76 LEU A O 1
ATOM 622 N N . LEU A 1 76 ? 7.92105 -17.64768 25.18687 1.000 15.03619 77 LEU A N 1
ATOM 623 C CA . LEU A 1 76 ? 6.90375 -18.69062 25.25971 1.000 19.87983 77 LEU A CA 1
ATOM 624 C C . LEU A 1 76 ? 6.58508 -19.19875 23.85714 1.000 23.29058 77 LEU A C 1
ATOM 625 O O . LEU A 1 76 ? 6.71195 -18.47150 22.86730 1.000 20.89037 77 LEU A O 1
ATOM 630 N N . THR A 1 77 ? 6.15745 -20.45919 23.78079 1.000 20.66627 78 THR A N 1
ATOM 631 C CA . THR A 1 77 ? 5.73377 -21.02338 22.5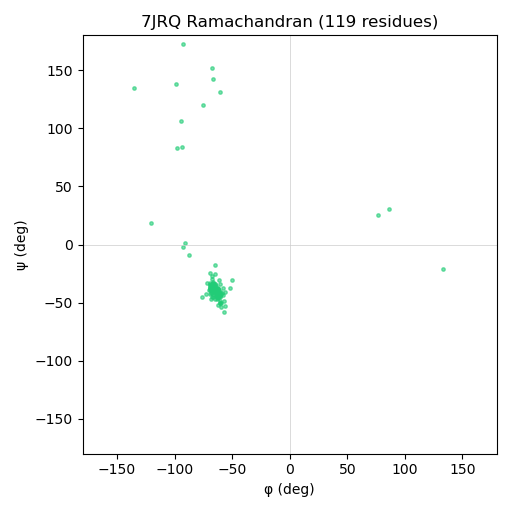0257 1.000 21.45235 78 THR A CA 1
ATOM 632 C C . THR A 1 77 ? 4.36217 -20.47359 22.12861 1.000 20.97895 78 THR A C 1
ATOM 633 O O . THR A 1 77 ? 3.38815 -20.64959 22.87001 1.000 22.60677 78 THR A O 1
ATOM 637 N N . SER A 1 78 ? 4.28976 -19.80591 20.98309 1.000 19.06526 79 SER A N 1
ATOM 638 C CA . SER A 1 78 ? 3.07692 -19.13565 20.54638 1.000 21.32309 79 SER A CA 1
ATOM 639 C C . SER A 1 78 ? 2.23452 -20.04871 19.65827 1.000 26.11048 79 SER A C 1
ATOM 640 O O . SER A 1 78 ? 2.65539 -21.13439 19.24980 1.000 23.50014 79 SER A O 1
ATOM 643 N N . GLU A 1 79 ? 1.02968 -19.57051 19.33117 1.000 23.17502 80 GLU A N 1
ATOM 644 C CA . GLU A 1 79 ? 0.15884 -20.29837 18.41899 1.000 21.56336 80 GLU A CA 1
ATOM 645 C C . GLU A 1 79 ? 0.74976 -20.39354 17.01790 1.000 19.51783 80 GLU A C 1
ATOM 646 O O . GLU A 1 79 ? 0.31316 -21.23843 16.23058 1.000 20.56397 80 GLU A O 1
ATOM 652 N N . ALA A 1 80 ? 1.72688 -19.55019 16.68893 1.000 19.60477 81 ALA A N 1
ATOM 653 C CA . ALA A 1 80 ? 2.33250 -19.62625 15.35824 1.000 17.02769 81 ALA A CA 1
ATOM 654 C C . ALA A 1 80 ? 3.12592 -20.91445 15.17293 1.000 19.52818 81 ALA A C 1
ATOM 655 O O . ALA A 1 80 ? 3.28341 -21.38495 14.03833 1.000 20.43072 81 ALA A O 1
ATOM 657 N N . ALA A 1 81 ? 3.64068 -21.49450 16.26038 1.000 18.57663 82 ALA A N 1
ATOM 658 C CA . ALA A 1 81 ? 4.36262 -22.75884 16.15521 1.000 19.31280 82 ALA A CA 1
ATOM 659 C C . ALA A 1 81 ? 3.47043 -23.85430 15.58482 1.000 23.84630 82 ALA A C 1
ATOM 660 O O . ALA A 1 81 ? 3.82093 -24.49112 14.58428 1.000 19.73231 82 ALA A O 1
ATOM 662 N N . LYS A 1 82 ? 2.29585 -24.07790 16.18998 1.000 19.88452 83 LYS A N 1
ATOM 663 C CA . LYS A 1 82 ? 1.44617 -25.17565 15.72188 1.000 21.56415 83 LYS A CA 1
ATOM 664 C C . LYS A 1 82 ? 0.89266 -24.90410 14.32912 1.000 22.53523 83 LYS A C 1
ATOM 665 O O . LYS A 1 82 ? 0.78567 -25.81977 13.50143 1.000 25.51195 83 LYS A O 1
ATOM 671 N N . GLN A 1 83 ? 0.53364 -23.65673 14.04679 1.000 21.56824 84 GLN A N 1
ATOM 672 C CA . GLN A 1 83 ? 0.03635 -23.34830 12.71040 1.000 22.00683 84 GLN A CA 1
ATOM 673 C C . GLN A 1 83 ? 1.14211 -23.49293 11.66590 1.000 20.89081 84 GLN A C 1
ATOM 674 O O . GLN A 1 83 ? 0.89261 -23.95075 10.54407 1.000 19.97231 84 GLN A O 1
ATOM 680 N N . GLY A 1 84 ? 2.37769 -23.13948 12.01836 1.000 19.75533 85 GLY A N 1
ATOM 681 C CA . GLY A 1 84 ? 3.48414 -23.37686 11.10447 1.000 20.94295 85 GLY A CA 1
ATOM 682 C C . GLY A 1 84 ? 3.81020 -24.84583 10.90889 1.000 21.33790 85 GLY A C 1
ATOM 683 O O . GLY A 1 84 ? 4.26010 -25.23744 9.82482 1.000 17.76084 85 GLY A O 1
ATOM 684 N N . ASP A 1 85 ? 3.63985 -25.66733 11.95934 1.000 16.85553 86 ASP A N 1
ATOM 685 C CA . ASP A 1 85 ? 3.73271 -27.11921 11.79336 1.000 17.15258 86 ASP A CA 1
ATOM 686 C C . ASP A 1 85 ? 2.74939 -27.61737 10.74259 1.000 21.23473 86 ASP A C 1
ATOM 687 O O . ASP A 1 85 ? 3.06981 -28.52533 9.96491 1.000 18.49150 86 ASP A O 1
ATOM 692 N N . GLN A 1 86 ? 1.52936 -27.06672 10.73360 1.000 17.56676 87 GLN A N 1
ATOM 693 C CA . GLN A 1 86 ? 0.54933 -27.46344 9.72596 1.000 23.20045 87 GLN A CA 1
ATOM 694 C C . GLN A 1 86 ? 1.03571 -27.10327 8.32875 1.000 23.01923 87 GLN A C 1
ATOM 695 O O . GLN A 1 86 ? 0.92185 -27.90810 7.39529 1.000 20.34359 87 GLN A O 1
ATOM 701 N N . PHE A 1 87 ? 1.60011 -25.90175 8.16815 1.000 18.28622 88 PHE A N 1
ATOM 702 C CA . PHE A 1 87 ? 2.11729 -25.51407 6.86131 1.000 19.47642 88 PHE A CA 1
ATOM 703 C C . PHE A 1 87 ? 3.27342 -26.41298 6.43515 1.000 22.11333 88 PHE A C 1
ATOM 704 O O . PHE A 1 87 ? 3.34381 -26.83818 5.27178 1.000 17.75641 88 PHE A O 1
ATOM 712 N N . VAL A 1 88 ? 4.20512 -26.69532 7.35098 1.000 17.05339 89 VAL A N 1
ATOM 713 C CA . VAL A 1 88 ? 5.35796 -27.52348 6.99266 1.000 17.03565 89 VAL A CA 1
ATOM 714 C C . VAL A 1 88 ? 4.91127 -28.92034 6.56877 1.000 14.56228 89 VAL A C 1
ATOM 715 O O . VAL A 1 88 ? 5.41652 -29.47506 5.58353 1.000 16.76169 89 VAL A O 1
ATOM 719 N N . GLN A 1 89 ? 3.95283 -29.51166 7.29193 1.000 16.81372 90 GLN A N 1
ATOM 720 C CA . GLN A 1 89 ? 3.47868 -30.84488 6.91996 1.000 17.63735 90 GLN A CA 1
ATOM 721 C C . GLN A 1 89 ? 2.84890 -30.83422 5.52585 1.000 16.43375 90 GLN A C 1
ATOM 722 O O . GLN A 1 89 ? 3.14267 -31.69653 4.68253 1.000 14.80319 90 GLN A O 1
ATOM 728 N N . LEU A 1 90 ? 1.98863 -29.85052 5.25494 1.000 15.58906 91 LEU A N 1
ATOM 729 C CA . LEU A 1 90 ? 1.38368 -29.76205 3.92572 1.000 17.08829 91 LEU A CA 1
ATOM 730 C C . LEU A 1 90 ? 2.42937 -29.47875 2.84853 1.000 18.07640 91 LEU A C 1
ATOM 731 O O . LEU A 1 90 ? 2.33703 -29.99675 1.71849 1.000 18.15070 91 LEU A O 1
ATOM 736 N N . PHE A 1 91 ? 3.42249 -28.64197 3.16547 1.000 15.11175 92 PHE A N 1
ATOM 737 C CA . PHE A 1 91 ? 4.45078 -28.31707 2.18007 1.000 16.50280 92 PHE A CA 1
ATOM 738 C C . PHE A 1 91 ? 5.31366 -29.53569 1.85699 1.000 17.76928 92 PHE A C 1
ATOM 739 O O . PHE A 1 91 ? 5.75041 -29.70823 0.70854 1.000 17.72761 92 PHE A O 1
ATOM 747 N N . GLN A 1 92 ? 5.59483 -30.38571 2.85634 1.000 14.53796 93 GLN A N 1
ATOM 748 C CA . GLN A 1 92 ? 6.33463 -31.60958 2.55833 1.000 17.74230 93 GLN A CA 1
ATOM 749 C C . GLN A 1 92 ? 5.51339 -32.56416 1.69436 1.000 16.04549 93 GLN A C 1
ATOM 750 O O . GLN A 1 92 ? 6.06671 -33.22566 0.80471 1.000 16.33572 93 GLN A O 1
ATOM 756 N N . ARG A 1 93 ? 4.19796 -32.65580 1.92810 1.000 15.71305 94 ARG A N 1
ATOM 757 C CA . ARG A 1 93 ? 3.35548 -33.46652 1.03986 1.000 18.78178 94 ARG A CA 1
ATOM 758 C C . ARG A 1 93 ? 3.37180 -32.92270 -0.38447 1.000 17.81376 94 ARG A C 1
ATOM 759 O O . ARG A 1 93 ? 3.36446 -33.69194 -1.35787 1.000 19.23878 94 ARG A O 1
ATOM 767 N N . PHE A 1 94 ? 3.37695 -31.59479 -0.52146 1.000 15.16605 95 PHE A N 1
ATOM 768 C CA . PHE A 1 94 ? 3.44915 -30.95295 -1.83272 1.000 18.58140 95 PHE A CA 1
ATOM 769 C C . PHE A 1 94 ? 4.73100 -31.34685 -2.56152 1.000 18.17132 95 PHE A C 1
ATOM 770 O O . PHE A 1 94 ? 4.70702 -31.74777 -3.73748 1.000 17.56758 95 PHE A O 1
ATOM 778 N N . ARG A 1 95 ? 5.86687 -31.24868 -1.86791 1.000 16.05931 96 ARG A N 1
ATOM 779 C CA . ARG A 1 95 ? 7.14061 -31.64855 -2.45261 1.000 19.25524 96 ARG A CA 1
ATOM 780 C C . ARG A 1 95 ? 7.14727 -33.13672 -2.79624 1.000 17.76260 96 ARG A C 1
ATOM 781 O O . ARG A 1 95 ? 7.68149 -33.53689 -3.83640 1.000 16.04474 96 ARG A O 1
ATOM 789 N N . GLU A 1 96 ? 6.54494 -33.97391 -1.94372 1.000 13.96318 97 GLU A N 1
ATOM 790 C CA A GLU A 1 96 ? 6.53266 -35.39901 -2.24194 0.560 15.94628 97 GLU A CA 1
ATOM 791 C CA B GLU A 1 96 ? 6.48972 -35.41300 -2.21067 0.440 15.96903 97 GLU A CA 1
ATOM 792 C C . GLU A 1 96 ? 5.65070 -35.70670 -3.45039 1.000 16.46174 97 GLU A C 1
ATOM 793 O O . GLU A 1 96 ? 6.01284 -36.55246 -4.28447 1.000 16.29897 97 GLU A O 1
ATOM 804 N N . ALA A 1 97 ? 4.52801 -35.00070 -3.60146 1.000 17.05143 98 ALA A N 1
ATOM 805 C CA . ALA A 1 97 ? 3.72005 -35.15000 -4.81325 1.000 16.27803 98 ALA A CA 1
ATOM 806 C C . ALA A 1 97 ? 4.51008 -34.77154 -6.06667 1.000 20.61204 98 ALA A C 1
ATOM 807 O O . ALA A 1 97 ? 4.41497 -35.45291 -7.09333 1.000 18.00158 98 ALA A O 1
ATOM 809 N N . TRP A 1 98 ? 5.26436 -33.66618 -6.01756 1.000 15.16567 99 TRP A N 1
ATOM 810 C CA . TRP A 1 98 ? 6.11084 -33.29645 -7.15085 1.000 17.93455 99 TRP A CA 1
ATOM 811 C C . TRP A 1 98 ? 7.15165 -34.37892 -7.44049 1.000 19.27516 99 TRP A C 1
ATOM 812 O O . TRP A 1 98 ? 7.35478 -34.75205 -8.60050 1.000 17.35491 99 TRP A O 1
ATOM 823 N N . ASP A 1 99 ? 7.81330 -34.90646 -6.39848 1.000 16.36425 100 ASP A N 1
ATOM 824 C CA . ASP A 1 99 ? 8.81529 -35.95598 -6.60227 1.000 15.17100 100 ASP A CA 1
ATOM 825 C C . ASP A 1 99 ? 8.21979 -37.17197 -7.29980 1.000 20.48241 100 ASP A C 1
ATOM 826 O O . ASP A 1 99 ? 8.87657 -37.80671 -8.13593 1.000 16.83296 100 ASP A O 1
ATOM 831 N N . LYS A 1 100 ? 6.97930 -37.51446 -6.96433 1.000 17.86758 101 LYS A N 1
ATOM 832 C CA . LYS A 1 100 ? 6.34632 -38.71537 -7.48706 1.000 17.26473 101 LYS A CA 1
ATOM 833 C C . LYS A 1 100 ? 5.63742 -38.48863 -8.81769 1.000 20.03923 101 LYS A C 1
ATOM 834 O O . LYS A 1 100 ? 5.23262 -39.46704 -9.45512 1.000 20.78798 101 LYS A O 1
ATOM 840 N N . GLY A 1 101 ? 5.51216 -37.23955 -9.26447 1.000 15.81589 102 GLY A N 1
ATOM 841 C CA . GLY A 1 101 ? 4.77922 -36.94300 -10.48179 1.000 19.59564 102 GLY A CA 1
ATOM 842 C C . GLY A 1 101 ? 3.27636 -36.98638 -10.31960 1.000 29.36703 102 GLY A C 1
ATOM 843 O O . GLY A 1 101 ? 2.56286 -37.22372 -11.29287 1.000 23.01513 102 GLY A O 1
ATOM 844 N N . ASP A 1 102 ? 2.76761 -36.76544 -9.10503 1.000 21.02923 103 ASP A N 1
ATOM 845 C CA . ASP A 1 102 ? 1.32612 -36.79290 -8.84899 1.000 22.69085 103 ASP A CA 1
ATOM 846 C C . ASP A 1 102 ? 0.79820 -35.36629 -8.97882 1.000 29.02024 103 ASP A C 1
ATOM 847 O O . ASP A 1 102 ? 0.65379 -34.62365 -8.00051 1.000 27.69462 103 ASP A O 1
ATOM 852 N N . LYS A 1 103 ? 0.51762 -34.97372 -10.22194 1.000 28.09151 104 LYS A N 1
ATOM 853 C CA . LYS A 1 103 ? 0.04372 -33.61831 -10.47198 1.000 26.53162 104 LYS A CA 1
ATOM 854 C C . LYS A 1 103 ? -1.35851 -33.39661 -9.92090 1.000 37.33088 104 LYS A C 1
ATOM 855 O O . LYS A 1 103 ? -1.70994 -32.25334 -9.61547 1.000 33.98610 104 LYS A O 1
ATOM 861 N N . ASP A 1 104 ? -2.14941 -34.46423 -9.76936 1.000 38.20497 105 ASP A N 1
ATOM 862 C CA . ASP A 1 104 ? -3.44999 -34.36501 -9.11067 1.000 40.22664 105 ASP A CA 1
ATOM 863 C C . ASP A 1 104 ? -3.30382 -33.81372 -7.69678 1.000 34.55386 105 ASP A C 1
ATOM 864 O O . ASP A 1 104 ? -3.90934 -32.79787 -7.34031 1.000 35.04998 105 ASP A O 1
ATOM 869 N N . SER A 1 105 ? -2.51037 -34.49448 -6.86978 1.000 32.63887 106 SER A N 1
ATOM 870 C CA . SER A 1 105 ? -2.31225 -34.05331 -5.49208 1.000 31.45806 106 SER A CA 1
ATOM 871 C C . SER A 1 105 ? -1.60940 -32.70567 -5.43170 1.000 32.11754 106 SER A C 1
ATOM 872 O O . SER A 1 105 ? -1.89377 -31.89552 -4.54117 1.000 30.14500 106 SER A O 1
ATOM 875 N N . LEU A 1 106 ? -0.69929 -32.45045 -6.37261 1.000 29.19097 107 LEU A N 1
ATOM 876 C CA . LEU A 1 106 ? 0.06545 -31.20729 -6.38285 1.000 28.06849 107 LEU A CA 1
ATOM 877 C C . LEU A 1 106 ? -0.85248 -29.98946 -6.41161 1.000 32.49956 107 LEU A C 1
ATOM 878 O O . LEU A 1 106 ? -0.73328 -29.08821 -5.57400 1.000 28.25472 107 LEU A O 1
ATOM 883 N N . GLU A 1 107 ? -1.78474 -29.94815 -7.37019 1.000 26.80895 108 GLU A N 1
ATOM 884 C CA . GLU A 1 107 ? -2.63950 -28.77135 -7.50335 1.000 26.57647 108 GLU A CA 1
ATOM 885 C C . GLU A 1 107 ? -3.60297 -28.64909 -6.32686 1.000 27.77449 108 GLU A C 1
ATOM 886 O O . GLU A 1 107 ? -3.88320 -27.53760 -5.86250 1.000 33.32399 108 GLU A O 1
ATOM 892 N N . GLN A 1 108 ? -4.12399 -29.77584 -5.83540 1.000 22.08212 109 GLN A N 1
ATOM 893 C CA . GLN A 1 108 ? -5.03967 -29.73262 -4.69925 1.000 28.64633 109 GLN A CA 1
ATOM 894 C C . GLN A 1 108 ? -4.33127 -29.22050 -3.44874 1.000 31.37330 109 GLN A C 1
ATOM 895 O O . GLN A 1 108 ? -4.83916 -28.33904 -2.74546 1.000 32.68396 109 GLN A O 1
ATOM 901 N N . ILE A 1 109 ? -3.14418 -29.75702 -3.16742 1.000 24.37144 110 ILE A N 1
ATOM 902 C CA . ILE A 1 109 ? -2.37980 -29.31459 -2.00706 1.000 27.19865 110 ILE A CA 1
ATOM 903 C C . ILE A 1 109 ? -2.01383 -27.83973 -2.13851 1.000 24.61494 110 ILE A C 1
ATOM 904 O O . ILE A 1 109 ? -2.03936 -27.09002 -1.15260 1.000 28.95354 110 ILE A O 1
ATOM 909 N N . LEU A 1 110 ? -1.68428 -27.39320 -3.35301 1.000 28.67452 111 LEU A N 1
ATOM 910 C CA . LEU A 1 110 ? -1.30433 -25.99490 -3.54475 1.000 23.66299 111 LEU A CA 1
ATOM 911 C C . LEU A 1 110 ? -2.44756 -25.04890 -3.19028 1.000 34.83282 111 LEU A C 1
ATOM 912 O O . LEU A 1 110 ? -2.22056 -23.99020 -2.59233 1.000 28.07699 111 LEU A O 1
ATOM 917 N N . GLU A 1 111 ? -3.68115 -25.39476 -3.57012 1.000 31.22546 112 GLU A N 1
ATOM 918 C CA . GLU A 1 111 ? -4.81318 -24.56918 -3.16208 1.000 32.52388 112 GLU A CA 1
ATOM 919 C C . GLU A 1 111 ? -4.91077 -24.49860 -1.64394 1.000 31.86411 112 GLU A C 1
ATOM 920 O O . GLU A 1 111 ? -5.14404 -23.42511 -1.07889 1.000 35.41125 112 GLU A O 1
ATOM 926 N N . GLU A 1 112 ? -4.71960 -25.63308 -0.96589 1.000 28.10359 113 GLU A N 1
ATOM 927 C CA . GLU A 1 112 ? -4.78100 -25.64973 0.49273 1.000 29.41424 113 GLU A CA 1
ATOM 928 C C . GLU A 1 112 ? -3.59672 -24.90746 1.10183 1.000 34.25878 113 GLU A C 1
ATOM 929 O O . GLU A 1 112 ? -3.73175 -24.25667 2.14718 1.000 29.84100 113 GLU A O 1
ATOM 935 N N . LEU A 1 113 ? -2.42851 -24.99761 0.45989 1.000 29.49207 114 LEU A N 1
ATOM 936 C CA . LEU A 1 113 ? -1.24364 -24.29183 0.93738 1.000 28.75347 114 LEU A CA 1
ATOM 937 C C . LEU A 1 113 ? -1.42949 -22.78305 0.85839 1.000 25.44942 114 LEU A C 1
ATOM 938 O O . LEU A 1 113 ? -0.90864 -22.05158 1.70502 1.000 24.22604 114 LEU A O 1
ATOM 943 N N . GLU A 1 114 ? -2.15506 -22.30195 -0.15498 1.000 25.00571 115 GLU A N 1
ATOM 944 C CA . GLU A 1 114 ? -2.39006 -20.86828 -0.28075 1.000 23.21160 115 GLU A CA 1
ATOM 945 C C . GLU A 1 114 ? -3.19049 -20.33727 0.90168 1.000 23.20535 115 GLU A C 1
ATOM 946 O O . GLU A 1 114 ? -2.92160 -19.23722 1.39413 1.000 27.19624 115 GLU A O 1
ATOM 952 N N . GLN A 1 115 ? -4.16297 -21.11386 1.38472 1.000 21.11530 116 GLN A N 1
ATOM 953 C CA . GLN A 1 115 ? -4.95024 -20.67586 2.53057 1.000 26.83342 116 GLN A CA 1
ATOM 954 C C . GLN A 1 115 ? -4.13865 -20.75381 3.82242 1.000 28.84082 116 GLN A C 1
ATOM 955 O O . GLN A 1 115 ? -4.18274 -19.83377 4.64775 1.000 26.47258 116 GLN A O 1
ATOM 961 N N . VAL A 1 116 ? -3.38181 -21.83693 4.01346 1.000 24.91611 117 VAL A N 1
ATOM 962 C CA . VAL A 1 116 ? -2.59052 -21.95485 5.23646 1.000 23.42591 117 VAL A CA 1
ATOM 963 C C . VAL A 1 116 ? -1.48557 -20.90196 5.26745 1.000 25.93288 117 VAL A C 1
ATOM 964 O O . VAL A 1 116 ? -1.12947 -20.39413 6.34123 1.000 21.05871 117 VAL A O 1
ATOM 968 N N . ALA A 1 117 ? -0.95353 -20.52965 4.09910 1.000 23.26960 118 ALA A N 1
ATOM 969 C CA . ALA A 1 117 ? 0.08958 -19.50653 4.03634 1.000 23.61360 118 ALA A CA 1
ATOM 970 C C . ALA A 1 117 ? -0.44250 -18.13252 4.42937 1.000 25.12693 118 ALA A C 1
ATOM 971 O O . ALA A 1 117 ? 0.24336 -17.36875 5.12034 1.000 22.51294 118 ALA A O 1
ATOM 973 N N . GLN A 1 118 ? -1.64285 -17.77912 3.96498 1.000 22.64888 119 GLN A N 1
ATOM 974 C CA . GLN A 1 118 ? -2.19212 -16.47265 4.30605 1.000 26.08419 119 GLN A CA 1
ATOM 975 C C . GLN A 1 118 ? -2.45696 -16.36748 5.80827 1.000 23.07438 119 GLN A C 1
ATOM 976 O O . GLN A 1 118 ? -2.24793 -15.30741 6.40987 1.000 21.56336 119 GLN A O 1
ATOM 982 N N . LYS A 1 119 ? -2.90165 -17.46461 6.42885 1.000 20.84443 120 LYS A N 1
ATOM 983 C CA . LYS A 1 119 ? -3.10523 -17.47764 7.87408 1.000 21.73429 120 LYS A CA 1
ATOM 984 C C . LYS A 1 119 ? -1.78228 -17.33829 8.61846 1.000 24.35155 120 LYS A C 1
ATOM 985 O O . LYS A 1 119 ? -1.71182 -16.66025 9.65267 1.000 22.97420 120 LYS A O 1
ATOM 991 N N . ALA A 1 120 ? -0.72140 -17.97279 8.10987 1.000 20.29485 121 ALA A N 1
ATOM 992 C CA . ALA A 1 120 ? 0.58032 -17.87934 8.76720 1.000 21.94048 121 ALA A CA 1
ATOM 993 C C . ALA A 1 120 ? 1.11597 -16.45348 8.72814 1.000 26.28283 121 ALA A C 1
ATOM 994 O O . ALA A 1 120 ? 1.71520 -15.98301 9.69976 1.000 22.45613 121 ALA A O 1
ATOM 996 N N . VAL A 1 121 ? 0.92297 -15.75504 7.60309 1.000 18.07948 122 VAL A N 1
ATOM 997 C CA . VAL A 1 121 ? 1.32501 -14.35213 7.51786 1.000 18.33606 122 VAL A CA 1
ATOM 998 C C . VAL A 1 121 ? 0.58851 -13.52233 8.56415 1.000 20.06925 122 VAL A C 1
ATOM 999 O O . VAL A 1 121 ? 1.19688 -12.75134 9.31785 1.000 23.37269 122 VAL A O 1
ATOM 1003 N N . GLU A 1 122 ? -0.73555 -13.66304 8.61895 1.000 19.78945 123 GLU A N 1
ATOM 1004 C CA . GLU A 1 122 ? -1.53144 -12.83440 9.51952 1.000 22.67279 123 GLU A CA 1
ATOM 1005 C C . GLU A 1 122 ? -1.24788 -13.17618 10.97679 1.000 22.59448 123 GLU A C 1
ATOM 1006 O O . GLU A 1 122 ? -1.07723 -12.28284 11.81698 1.000 24.13158 123 GLU A O 1
ATOM 1012 N N . LEU A 1 123 ? -1.19332 -14.46767 11.28789 1.000 19.43933 124 LEU A N 1
ATOM 1013 C CA . LEU A 1 123 ? -0.99551 -14.90153 12.66627 1.000 22.31284 124 LEU A CA 1
ATOM 1014 C C . LEU A 1 123 ? 0.40294 -14.54899 13.16506 1.000 21.23426 124 LEU A C 1
ATOM 1015 O O . LEU A 1 123 ? 0.56702 -14.01390 14.27153 1.000 25.24807 124 LEU A O 1
ATOM 1020 N N . GLY A 1 124 ? 1.42451 -14.83747 12.35653 1.000 23.88959 125 GLY A N 1
ATOM 1021 C CA . GLY A 1 124 ? 2.78990 -14.58356 12.78750 1.000 23.01039 125 GLY A CA 1
ATOM 1022 C C . GLY A 1 124 ? 3.05733 -13.11479 13.05327 1.000 26.26512 125 GLY A C 1
ATOM 1023 O O . GLY A 1 124 ? 3.65668 -12.75186 14.06872 1.000 24.28789 125 GLY A O 1
ATOM 1024 N N . LEU A 1 125 ? 2.61189 -12.24440 12.14513 1.000 22.24292 126 LEU A N 1
ATOM 1025 C CA . LEU A 1 125 ? 2.87145 -10.82080 12.32711 1.000 21.42544 126 LEU A CA 1
ATOM 1026 C C . LEU A 1 125 ? 2.08053 -10.25409 13.50192 1.000 26.54824 126 LEU A C 1
ATOM 1027 O O . LEU A 1 125 ? 2.57616 -9.38123 14.22355 1.000 27.78696 126 LEU A O 1
ATOM 1032 N N . LYS A 1 126 ? 0.85368 -10.73198 13.71231 1.000 23.11055 127 LYS A N 1
ATOM 1033 C CA . LYS A 1 126 ? 0.09097 -10.30093 14.88436 1.000 24.47015 127 LYS A CA 1
ATOM 1034 C C . LYS A 1 126 ? 0.78387 -10.71351 16.17856 1.000 29.26853 127 LYS A C 1
ATOM 1035 O O . LYS A 1 126 ? 0.92423 -9.91093 17.11051 1.000 24.52176 127 LYS A O 1
ATOM 1041 N N . ILE A 1 127 ? 1.22236 -11.96930 16.25673 1.000 22.65077 128 ILE A N 1
ATOM 1042 C CA . ILE A 1 127 ? 1.81188 -12.47528 17.49531 1.000 21.98042 128 ILE A CA 1
ATOM 1043 C C . ILE A 1 127 ? 3.11368 -11.74935 17.81454 1.000 28.62003 128 ILE A C 1
ATOM 1044 O O . ILE A 1 127 ? 3.41857 -11.46408 18.98561 1.000 23.04648 128 ILE A O 1
ATOM 1049 N N . LEU A 1 128 ? 3.88286 -11.41054 16.77775 1.000 23.33786 129 LEU A N 1
ATOM 1050 C CA A LEU A 1 128 ? 5.17883 -10.7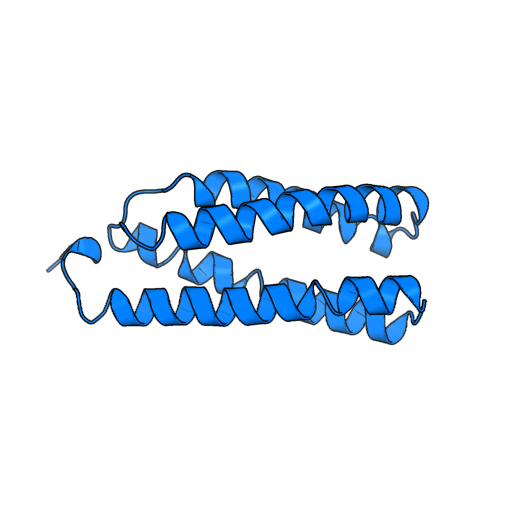7458 16.98660 0.000 22.77257 129 LEU A CA 1
ATOM 1051 C CA B LEU A 1 128 ? 5.17838 -10.77369 16.98033 1.000 22.60125 129 LEU A CA 1
ATOM 1052 C C . LEU A 1 128 ? 5.04052 -9.41354 17.65201 1.000 25.47555 129 LEU A C 1
ATOM 1053 O O . LEU A 1 128 ? 5.97113 -8.95825 18.32791 1.000 26.85490 129 LEU A O 1
ATOM 1062 N N . LYS A 1 129 ? 3.88776 -8.75705 17.49517 1.000 21.31226 130 LYS A N 1
ATOM 1063 C CA . LYS A 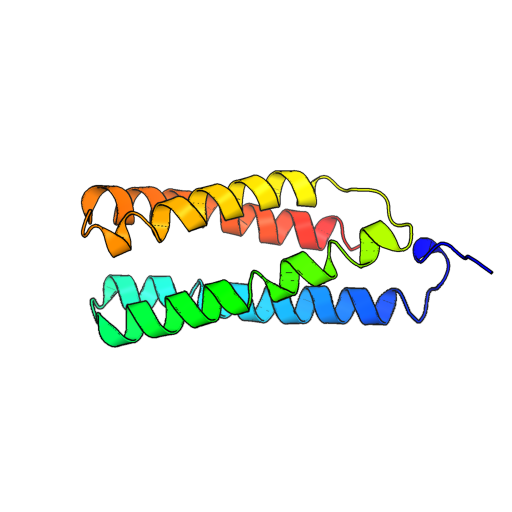1 129 ? 3.69976 -7.45595 18.12912 1.000 19.66836 130 LYS A CA 1
ATOM 1064 C C . LYS A 1 129 ? 3.79416 -7.55006 19.64795 1.000 22.26132 130 LYS A C 1
ATOM 1065 O O . LYS A 1 129 ? 4.22843 -6.59348 20.29513 1.000 25.45658 130 LYS A O 1
ATOM 1071 N N . THR A 1 130 ? 3.41027 -8.68709 20.23577 1.000 23.26835 131 THR A N 1
ATOM 1072 C CA . THR A 1 130 ? 3.34466 -8.79484 21.69407 1.000 23.78041 131 THR A CA 1
ATOM 1073 C C . THR A 1 130 ? 4.24050 -9.89617 22.26400 1.000 26.35691 131 THR A C 1
ATOM 1074 O O . THR A 1 130 ? 4.03776 -10.32048 23.41425 1.000 23.07409 131 THR A O 1
ATOM 1078 N N . GLN A 1 131 ? 5.22993 -10.36255 21.50483 1.000 20.97689 132 GLN A N 1
ATOM 1079 C CA . GLN A 1 131 ? 6.20317 -11.33020 22.02155 1.000 27.62341 132 GLN A CA 1
ATOM 1080 C C . GLN A 1 131 ? 7.42987 -10.63199 22.60875 1.000 31.10342 132 GLN A C 1
ATOM 1081 O O . GLN A 1 131 ? 8.23086 -11.26278 23.29301 1.000 28.31755 132 GLN A O 1
#

Nearest PDB structures (foldseek):
  7jrq-assembly1_A  TM=1.008E+00  e=1.846E-16  Escherichia coli
  5z62-assembly1_C  TM=4.686E-01  e=1.528E+00  Homo sapiens